Protein AF-A0A967NZQ7-F1 (afdb_monomer)

Radius of gyration: 16.3 Å; Cα contacts (8 Å, |Δi|>4): 61; chains: 1; bounding box: 49×25×42 Å

Nearest PDB structures (foldseek):
  6wv8-assembly1_A  TM=9.043E-01  e=1.732E-02  Pseudotevenvirus RB43
  6wvb-assembly1_A  TM=9.306E-01  e=3.044E-02  Pseudotevenvirus RB43
  6wv3-assembly1_A  TM=8.852E-01  e=4.163E-02  Aequorea victoria

Structure (mmCIF, N/CA/C/O backbone):
data_AF-A0A967NZQ7-F1
#
_entry.id   AF-A0A967NZQ7-F1
#
loop_
_atom_site.group_PDB
_atom_site.id
_atom_site.type_symbol
_atom_site.label_atom_id
_atom_site.label_alt_id
_atom_site.label_comp_id
_atom_site.label_asym_id
_atom_site.label_entity_id
_atom_site.label_seq_id
_atom_site.pdbx_PDB_ins_code
_atom_site.Cartn_x
_atom_site.Cartn_y
_atom_site.Cartn_z
_atom_site.occupancy
_atom_site.B_iso_or_equiv
_atom_site.auth_seq_id
_atom_site.auth_comp_id
_atom_site.auth_asym_id
_atom_site.auth_atom_id
_atom_site.pdbx_PDB_model_num
ATOM 1 N N . MET A 1 1 ? 30.067 1.987 -4.398 1.00 61.28 1 MET A N 1
ATOM 2 C CA . MET A 1 1 ? 28.970 1.009 -4.572 1.00 61.28 1 MET A CA 1
ATOM 3 C C . MET A 1 1 ? 28.840 0.687 -6.060 1.00 61.28 1 MET A C 1
ATOM 5 O O . MET A 1 1 ? 28.811 1.630 -6.838 1.00 61.28 1 MET A O 1
ATOM 9 N N . ARG A 1 2 ? 28.830 -0.588 -6.485 1.00 78.56 2 ARG A N 1
ATOM 10 C CA . ARG A 1 2 ? 28.540 -0.940 -7.894 1.00 78.56 2 ARG A CA 1
ATOM 11 C C . ARG A 1 2 ? 27.019 -0.887 -8.102 1.00 78.56 2 ARG A C 1
ATOM 13 O O . ARG A 1 2 ? 26.320 -1.489 -7.286 1.00 78.56 2 ARG A O 1
ATOM 20 N N . PRO A 1 3 ? 26.502 -0.183 -9.123 1.00 78.44 3 PRO A N 1
ATOM 21 C CA . PRO A 1 3 ? 25.071 -0.182 -9.405 1.00 78.44 3 PRO A CA 1
ATOM 22 C C . PRO A 1 3 ? 24.631 -1.595 -9.809 1.00 78.44 3 PRO A C 1
ATOM 24 O O . PRO A 1 3 ? 25.316 -2.264 -10.585 1.00 78.44 3 PRO A O 1
ATOM 27 N N . LEU A 1 4 ? 23.517 -2.066 -9.244 1.00 78.69 4 LEU A N 1
ATOM 28 C CA . LEU A 1 4 ? 22.906 -3.327 -9.657 1.00 78.69 4 LEU A CA 1
ATOM 29 C C . LEU A 1 4 ? 22.368 -3.202 -11.096 1.00 78.69 4 LEU A C 1
ATOM 31 O O . LEU A 1 4 ? 22.007 -2.102 -11.519 1.00 78.69 4 LEU A O 1
ATOM 35 N N . PRO A 1 5 ? 22.300 -4.307 -11.859 1.00 85.50 5 PRO A N 1
ATOM 36 C CA . PRO A 1 5 ? 21.748 -4.288 -13.209 1.00 85.50 5 PRO A CA 1
ATOM 37 C C . PRO A 1 5 ? 20.270 -3.877 -13.198 1.00 85.50 5 PRO A C 1
ATOM 39 O O . PRO A 1 5 ? 19.516 -4.263 -12.302 1.00 85.50 5 PRO A O 1
ATOM 42 N N . PHE A 1 6 ? 19.854 -3.136 -14.230 1.00 86.19 6 PHE A N 1
ATOM 43 C CA . PHE A 1 6 ? 18.505 -2.569 -14.373 1.00 86.19 6 PHE A CA 1
ATOM 44 C C . PHE A 1 6 ? 17.383 -3.588 -14.116 1.00 86.19 6 PHE A C 1
ATOM 46 O O . PHE A 1 6 ? 16.431 -3.289 -13.401 1.00 86.19 6 PHE A O 1
ATOM 53 N N . GLY A 1 7 ? 17.533 -4.823 -14.608 1.00 87.94 7 GLY A N 1
ATOM 54 C CA . GLY A 1 7 ? 16.537 -5.878 -14.410 1.00 87.94 7 GLY A CA 1
ATOM 55 C C . 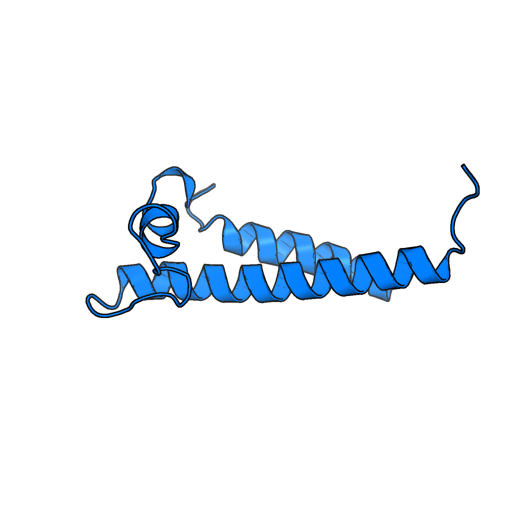GLY A 1 7 ? 16.274 -6.214 -12.939 1.00 87.94 7 GLY A C 1
ATOM 56 O O . GLY A 1 7 ? 15.127 -6.423 -12.560 1.00 87.94 7 GLY A O 1
ATOM 57 N N . VAL A 1 8 ? 17.300 -6.212 -12.080 1.00 89.88 8 VAL A N 1
ATOM 58 C CA . VAL A 1 8 ? 17.116 -6.504 -10.646 1.00 89.88 8 VAL A CA 1
ATOM 59 C C . VAL A 1 8 ? 16.324 -5.390 -9.967 1.00 89.88 8 VAL A C 1
ATOM 61 O O . VAL A 1 8 ? 15.455 -5.673 -9.142 1.00 89.88 8 VAL A O 1
ATOM 64 N N . TYR A 1 9 ? 16.580 -4.133 -10.339 1.00 88.8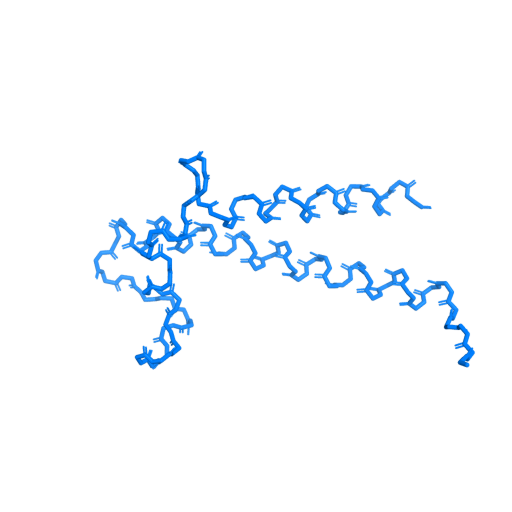1 9 TYR A N 1
ATOM 65 C CA . TYR A 1 9 ? 15.810 -2.998 -9.835 1.00 88.81 9 TYR A CA 1
ATOM 66 C C . TYR A 1 9 ? 14.349 -3.080 -10.288 1.00 88.81 9 TYR A C 1
ATOM 68 O O . TYR A 1 9 ? 13.453 -3.020 -9.449 1.00 88.81 9 TYR A O 1
ATOM 76 N N . PHE A 1 10 ? 14.115 -3.309 -11.584 1.00 92.00 10 PHE A N 1
ATOM 77 C CA . PHE A 1 10 ? 12.773 -3.422 -12.152 1.00 92.00 10 PHE A CA 1
ATOM 78 C C . PHE A 1 10 ? 11.942 -4.504 -11.450 1.00 92.00 10 PHE A C 1
ATOM 80 O O . PHE A 1 10 ? 10.871 -4.214 -10.918 1.00 92.00 10 PHE A O 1
ATOM 87 N N . TRP A 1 11 ? 12.465 -5.730 -11.351 1.00 93.31 11 TRP A N 1
ATOM 88 C CA . TRP A 1 11 ? 11.754 -6.829 -10.692 1.00 93.31 11 TRP A CA 1
ATOM 89 C C . TRP A 1 11 ? 11.516 -6.579 -9.202 1.00 93.31 11 TRP A C 1
ATOM 91 O O . TRP A 1 11 ? 10.439 -6.896 -8.698 1.00 93.31 11 TRP A O 1
ATOM 101 N N . SER A 1 12 ? 12.477 -5.971 -8.499 1.00 94.12 12 SER A N 1
ATOM 102 C CA . SER A 1 12 ? 12.302 -5.621 -7.083 1.00 94.12 12 SER A CA 1
ATOM 103 C C . SER A 1 12 ? 11.152 -4.630 -6.895 1.00 94.12 12 SER A C 1
ATOM 105 O O . SER A 1 12 ? 10.302 -4.825 -6.025 1.00 94.12 12 SER A O 1
ATOM 107 N N . VAL A 1 13 ? 11.086 -3.596 -7.740 1.00 93.81 13 VAL A N 1
ATOM 108 C CA . VAL A 1 13 ? 10.013 -2.595 -7.700 1.00 93.81 13 VAL A CA 1
ATOM 109 C C . VAL A 1 13 ? 8.664 -3.230 -8.035 1.00 93.81 13 VAL A C 1
ATOM 111 O O . VAL A 1 13 ? 7.702 -3.001 -7.301 1.00 93.81 13 VAL A O 1
ATOM 114 N N . VAL A 1 14 ? 8.585 -4.070 -9.072 1.00 95.12 14 VAL A N 1
ATOM 115 C CA . VAL A 1 14 ? 7.351 -4.788 -9.442 1.00 95.12 14 VAL A CA 1
ATOM 116 C C . VAL A 1 14 ? 6.830 -5.624 -8.270 1.00 95.12 14 VAL A C 1
ATOM 118 O O . VAL A 1 14 ? 5.664 -5.492 -7.895 1.00 95.12 14 VAL A O 1
ATOM 121 N N . ILE A 1 15 ? 7.688 -6.439 -7.647 1.00 96.38 15 ILE A N 1
ATOM 122 C CA . ILE A 1 15 ? 7.287 -7.328 -6.546 1.00 96.38 15 ILE A CA 1
ATOM 123 C C . ILE A 1 15 ? 6.800 -6.519 -5.340 1.00 96.38 15 ILE A C 1
ATOM 125 O O . ILE A 1 15 ? 5.719 -6.789 -4.817 1.00 96.38 15 ILE A O 1
ATOM 129 N N . ILE A 1 16 ? 7.560 -5.509 -4.910 1.00 96.12 16 ILE A N 1
ATOM 130 C CA . ILE A 1 16 ? 7.197 -4.696 -3.740 1.00 96.12 16 ILE A CA 1
ATOM 131 C C . ILE A 1 16 ? 5.895 -3.929 -3.998 1.00 96.12 16 ILE A C 1
ATOM 133 O O . ILE A 1 16 ? 5.044 -3.851 -3.111 1.00 96.12 16 ILE A O 1
ATOM 137 N N . THR A 1 17 ? 5.707 -3.410 -5.212 1.00 96.31 17 THR A N 1
ATOM 138 C CA . THR A 1 17 ? 4.492 -2.673 -5.589 1.00 96.31 17 THR A CA 1
ATOM 139 C C . THR A 1 17 ? 3.273 -3.593 -5.606 1.00 96.31 17 THR A C 1
ATOM 141 O O . THR A 1 17 ? 2.236 -3.230 -5.055 1.00 96.31 17 THR A O 1
ATOM 144 N N . LEU A 1 18 ? 3.391 -4.807 -6.160 1.00 96.69 18 LEU A N 1
ATOM 145 C CA . LEU A 1 18 ? 2.313 -5.803 -6.139 1.00 96.69 18 LEU A CA 1
ATOM 146 C C . LEU A 1 18 ? 1.931 -6.202 -4.711 1.00 96.69 18 LEU A C 1
ATOM 148 O O . LEU A 1 18 ? 0.746 -6.232 -4.377 1.00 96.69 18 LEU A O 1
ATOM 152 N N . VAL A 1 19 ? 2.919 -6.467 -3.854 1.00 97.38 19 VAL A N 1
ATOM 153 C CA . VAL A 1 19 ? 2.668 -6.800 -2.445 1.00 97.38 19 VAL A CA 1
ATOM 154 C C . VAL A 1 19 ? 1.975 -5.633 -1.734 1.00 97.38 19 VAL A C 1
ATOM 156 O O . VAL A 1 19 ? 0.958 -5.842 -1.074 1.00 97.38 19 VAL A O 1
ATOM 159 N N . GLY A 1 20 ? 2.462 -4.402 -1.915 1.00 95.81 20 GLY A N 1
ATOM 160 C CA . GLY A 1 20 ? 1.847 -3.199 -1.346 1.00 95.81 20 GLY A CA 1
ATOM 161 C C . GLY A 1 20 ? 0.407 -2.976 -1.817 1.00 95.81 20 GLY A C 1
ATOM 162 O O . GLY A 1 20 ? -0.466 -2.642 -1.010 1.00 95.81 20 GLY A O 1
ATOM 163 N N . PHE A 1 21 ? 0.129 -3.233 -3.097 1.00 96.75 21 PHE A N 1
ATOM 164 C CA . PHE A 1 21 ? -1.213 -3.139 -3.670 1.00 96.75 21 PHE A CA 1
ATOM 165 C C . PHE A 1 21 ? -2.176 -4.154 -3.043 1.00 96.75 21 PHE A C 1
ATOM 167 O O . PHE A 1 21 ? -3.247 -3.775 -2.565 1.00 96.75 21 PHE A O 1
ATOM 174 N N . ILE A 1 22 ? -1.776 -5.428 -2.962 1.00 96.19 22 ILE A N 1
ATOM 175 C CA . ILE A 1 22 ? -2.588 -6.496 -2.356 1.00 96.19 22 ILE A CA 1
ATOM 176 C C . ILE A 1 22 ? -2.877 -6.188 -0.882 1.00 96.19 22 ILE A C 1
ATOM 178 O O . ILE A 1 22 ? -4.023 -6.296 -0.437 1.00 96.19 22 ILE A O 1
ATOM 182 N N . VAL A 1 23 ? -1.860 -5.758 -0.127 1.00 94.69 23 VAL A N 1
ATOM 183 C CA . VAL A 1 23 ? -2.015 -5.376 1.285 1.00 94.69 23 VAL A CA 1
ATOM 184 C C . VAL A 1 23 ? -2.974 -4.193 1.434 1.00 94.69 23 VAL A C 1
ATOM 186 O O . VAL A 1 23 ? -3.824 -4.211 2.322 1.00 94.69 23 VAL A O 1
ATOM 189 N N . SER A 1 24 ? -2.896 -3.195 0.551 1.00 95.06 24 SER A N 1
ATOM 190 C CA . SER A 1 24 ? -3.785 -2.025 0.580 1.00 95.06 24 SER A CA 1
ATOM 191 C C . SER A 1 24 ? -5.245 -2.394 0.300 1.00 95.06 24 SER A C 1
ATOM 193 O O . SER A 1 24 ? -6.149 -1.882 0.967 1.00 95.06 24 SER A O 1
ATOM 195 N N . ILE A 1 25 ? -5.490 -3.325 -0.628 1.00 94.94 25 ILE A N 1
ATOM 196 C CA . ILE A 1 25 ? -6.838 -3.847 -0.900 1.00 94.94 25 ILE A CA 1
ATOM 197 C C . ILE A 1 25 ? -7.367 -4.590 0.325 1.00 94.94 25 ILE A C 1
ATOM 199 O O . ILE A 1 25 ? -8.474 -4.306 0.789 1.00 94.94 25 ILE A O 1
ATOM 203 N N . TYR A 1 26 ? -6.571 -5.510 0.880 1.00 93.88 26 TYR A N 1
ATOM 204 C CA . TYR A 1 26 ? -6.952 -6.255 2.079 1.00 93.88 26 TYR A CA 1
ATOM 205 C C . TYR A 1 26 ? -7.290 -5.305 3.233 1.00 93.88 26 TYR A C 1
ATOM 207 O O . TYR A 1 26 ? -8.332 -5.454 3.875 1.00 93.88 26 TYR A O 1
ATOM 215 N N . LEU A 1 27 ? -6.446 -4.295 3.468 1.00 92.25 27 LEU A N 1
ATOM 216 C CA . LEU A 1 27 ? -6.640 -3.363 4.570 1.00 92.25 27 LEU A CA 1
ATOM 217 C C . LEU A 1 27 ? -7.895 -2.503 4.361 1.00 92.25 27 LEU A C 1
ATOM 219 O O . LEU A 1 27 ? -8.664 -2.334 5.305 1.00 92.25 27 LEU A O 1
ATOM 223 N N . SER A 1 28 ? -8.165 -2.066 3.126 1.00 92.56 28 SER A N 1
ATOM 224 C CA . SER A 1 28 ? -9.409 -1.372 2.760 1.00 92.56 28 SER A CA 1
ATOM 225 C C . SER A 1 28 ? -10.643 -2.203 3.106 1.00 92.56 28 SER A C 1
ATOM 227 O O . SER A 1 28 ? -11.538 -1.720 3.793 1.00 92.56 28 SER A O 1
ATOM 229 N N . VAL A 1 29 ? -10.676 -3.476 2.700 1.00 91.62 29 VAL A N 1
ATOM 230 C CA . VAL A 1 29 ? -11.801 -4.374 3.010 1.00 91.62 29 VAL A CA 1
ATOM 231 C C . VAL A 1 29 ? -11.919 -4.599 4.517 1.00 91.62 29 VAL A C 1
ATOM 233 O O . VAL A 1 29 ? -13.016 -4.520 5.067 1.00 91.62 29 VAL A O 1
ATOM 236 N N . SER A 1 30 ? -10.800 -4.853 5.198 1.00 91.44 30 SER A N 1
ATOM 237 C CA . SER A 1 30 ? -10.792 -5.109 6.639 1.00 91.44 30 SER A CA 1
ATOM 238 C C . SER A 1 30 ? -11.303 -3.913 7.448 1.00 91.44 30 SER A C 1
ATOM 240 O O . SER A 1 30 ? -12.059 -4.124 8.393 1.00 91.44 30 SER A O 1
ATOM 242 N N . HIS A 1 31 ? -10.987 -2.680 7.025 1.00 91.44 31 HIS A N 1
ATOM 243 C CA . HIS A 1 31 ? -11.487 -1.443 7.628 1.00 91.44 31 HIS A CA 1
ATOM 244 C C . HIS A 1 31 ? -13.016 -1.469 7.669 1.00 91.44 31 HIS A C 1
ATOM 246 O O . HIS A 1 31 ? -13.594 -1.503 8.750 1.00 91.44 31 HIS A O 1
ATOM 252 N N . TYR A 1 32 ? -13.681 -1.647 6.523 1.00 90.00 32 TYR A N 1
ATOM 253 C CA . TYR A 1 32 ? -15.146 -1.742 6.469 1.00 90.00 32 TYR A CA 1
ATOM 254 C C . TYR A 1 32 ? -15.721 -2.931 7.253 1.00 90.00 32 TYR A C 1
ATOM 256 O O . TYR A 1 32 ? -16.777 -2.812 7.879 1.00 90.00 32 TYR A O 1
ATOM 264 N N . ARG A 1 33 ? -15.054 -4.092 7.235 1.00 89.50 33 ARG A N 1
ATOM 265 C CA . ARG A 1 33 ? -15.530 -5.304 7.929 1.00 89.50 33 ARG A CA 1
ATOM 266 C C . ARG A 1 33 ? -15.523 -5.140 9.444 1.00 89.50 33 ARG A C 1
ATOM 268 O O . ARG A 1 33 ? -16.461 -5.594 10.091 1.00 89.50 33 ARG A O 1
ATOM 275 N N . VAL A 1 34 ? -14.525 -4.449 9.988 1.00 89.56 34 VAL A N 1
ATOM 276 C CA . VAL A 1 34 ? -14.445 -4.130 11.419 1.00 89.56 34 VAL A CA 1
ATOM 277 C C . VAL A 1 34 ? -15.606 -3.229 11.858 1.00 89.56 34 VAL A C 1
ATOM 279 O O . VAL A 1 34 ? -16.167 -3.453 12.926 1.00 89.56 34 VAL A O 1
ATOM 282 N N . TYR A 1 35 ? -16.026 -2.266 11.030 1.00 86.50 35 TYR A N 1
ATOM 283 C CA . TYR A 1 35 ? -17.173 -1.401 11.351 1.00 86.50 35 TYR A CA 1
ATOM 284 C C . TYR A 1 35 ? -18.538 -2.082 11.173 1.00 86.50 35 TYR A C 1
ATOM 286 O O . TYR A 1 35 ? -19.510 -1.675 11.805 1.00 86.50 35 TYR A O 1
ATOM 294 N N . THR A 1 36 ? -18.639 -3.096 10.311 1.00 88.38 36 THR A N 1
ATOM 295 C CA . THR A 1 36 ? -19.923 -3.730 9.949 1.00 88.38 36 THR A CA 1
ATOM 296 C C . THR A 1 36 ? -20.205 -5.028 10.702 1.00 88.38 36 TH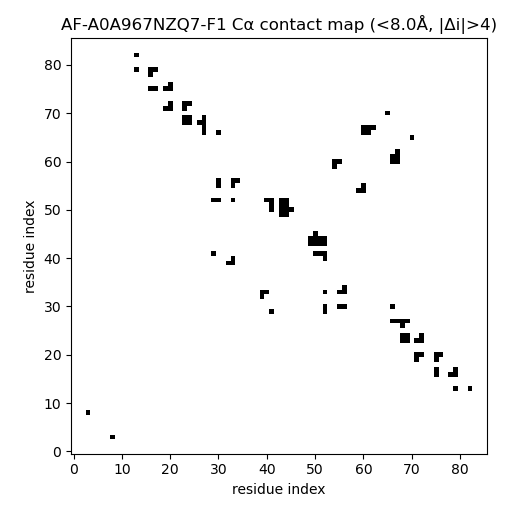R A C 1
ATOM 298 O O . THR A 1 36 ? -21.368 -5.367 10.919 1.00 88.38 36 THR A O 1
ATOM 301 N N . HIS A 1 37 ? -19.172 -5.756 11.132 1.00 83.19 37 HIS A N 1
ATOM 302 C CA . HIS A 1 37 ? -19.310 -7.048 11.800 1.00 83.19 37 HIS A CA 1
ATOM 303 C C . HIS A 1 37 ? -18.638 -7.042 13.175 1.00 83.19 37 HIS A C 1
ATOM 305 O O . HIS A 1 37 ? -17.423 -7.170 13.292 1.00 83.19 37 HIS A O 1
ATOM 311 N N . ILE A 1 38 ? -19.451 -7.024 14.233 1.00 77.25 38 ILE A N 1
ATOM 312 C CA . ILE A 1 38 ? -19.004 -7.031 15.640 1.00 77.25 38 ILE A CA 1
ATOM 313 C C . ILE A 1 38 ? -18.134 -8.240 16.041 1.00 77.25 38 ILE A C 1
ATOM 315 O O . ILE A 1 38 ? -17.392 -8.163 17.014 1.00 77.25 38 ILE A O 1
ATOM 319 N N . GLY A 1 39 ? -18.221 -9.358 15.310 1.00 81.94 39 GLY A N 1
ATOM 320 C CA . GLY A 1 39 ? -17.430 -10.572 15.553 1.00 81.94 39 GLY A CA 1
ATOM 321 C C . GLY A 1 39 ? -16.208 -10.730 14.643 1.00 81.94 39 GLY A C 1
ATOM 322 O O . GLY A 1 39 ? -15.517 -11.743 14.732 1.00 81.94 39 GLY A O 1
ATOM 323 N N . TYR A 1 40 ? -15.955 -9.781 13.738 1.00 85.31 40 TYR A N 1
ATOM 324 C CA . TYR A 1 40 ? -14.827 -9.869 12.818 1.00 85.31 40 TYR A CA 1
ATOM 325 C C . TYR A 1 40 ? -13.502 -9.606 13.546 1.00 85.31 40 TYR A C 1
ATOM 327 O O . TYR A 1 40 ? -13.389 -8.701 14.370 1.00 85.31 40 TYR A O 1
ATOM 335 N N . LYS A 1 41 ? -12.494 -10.415 13.219 1.00 84.56 41 LYS A N 1
ATOM 336 C CA . LYS A 1 41 ? -11.113 -10.278 13.682 1.00 84.56 41 LYS A CA 1
ATOM 337 C C . LYS A 1 41 ? -10.204 -10.354 12.470 1.00 84.56 41 LYS A C 1
ATOM 339 O O . LYS A 1 41 ? -10.256 -11.336 11.727 1.00 84.56 41 LYS A O 1
ATOM 344 N N . SER A 1 42 ? -9.365 -9.344 12.271 1.00 86.25 42 SER A N 1
ATOM 345 C CA . SER A 1 42 ? -8.334 -9.415 11.232 1.00 86.25 42 SER A CA 1
ATOM 346 C C . SER A 1 42 ? -7.275 -10.460 11.583 1.00 86.25 42 SER A C 1
ATOM 348 O O . SER A 1 42 ? -6.992 -10.688 12.757 1.00 86.25 42 SER A O 1
ATOM 350 N N . PHE A 1 43 ? -6.588 -11.025 10.583 1.00 86.62 43 PHE A N 1
ATOM 351 C CA . PHE A 1 43 ? -5.473 -11.959 10.835 1.00 86.62 43 PHE A CA 1
ATOM 352 C C . PHE A 1 43 ? -4.360 -11.331 11.698 1.00 86.62 43 PHE A C 1
ATOM 354 O O . PHE A 1 43 ? -3.680 -12.007 12.459 1.00 86.62 43 PHE A O 1
ATOM 361 N N . CYS A 1 44 ? -4.179 -10.016 11.557 1.00 84.75 44 CYS A N 1
ATOM 362 C CA . CYS A 1 44 ? -3.189 -9.212 12.261 1.00 84.75 44 CYS A CA 1
ATOM 363 C C . CYS A 1 44 ? -3.638 -8.832 13.686 1.00 84.75 44 CYS A C 1
ATOM 365 O O . CYS A 1 44 ? -2.864 -8.246 14.436 1.00 84.75 44 CYS A O 1
ATOM 367 N N . ALA A 1 45 ? -4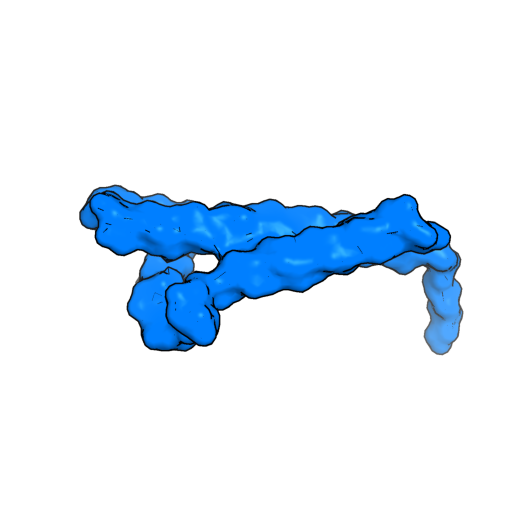.861 -9.172 14.104 1.00 88.06 45 ALA A N 1
ATOM 368 C CA . ALA A 1 45 ? -5.346 -8.964 15.469 1.00 88.06 45 ALA A CA 1
ATOM 369 C C . ALA A 1 45 ? -4.827 -10.053 16.432 1.00 88.06 45 ALA A C 1
ATOM 371 O O . ALA A 1 45 ? -5.606 -10.774 17.053 1.00 88.06 45 ALA A O 1
ATOM 372 N N . ILE A 1 46 ? -3.499 -10.184 16.534 1.00 89.75 46 ILE A N 1
ATOM 373 C CA . ILE A 1 46 ? -2.814 -11.268 17.263 1.00 89.75 46 ILE A CA 1
ATOM 374 C C . ILE A 1 46 ? -2.699 -10.943 18.756 1.00 89.75 46 ILE A C 1
ATOM 376 O O . ILE A 1 46 ? -2.863 -11.811 19.611 1.00 89.75 46 ILE A O 1
ATOM 380 N N . SER A 1 47 ? -2.387 -9.690 19.089 1.00 88.25 47 SER A N 1
ATOM 381 C CA . SER A 1 47 ? -2.161 -9.255 20.471 1.00 88.25 47 SER A CA 1
ATOM 382 C C . SER A 1 47 ? -2.684 -7.839 20.692 1.00 88.25 47 SER A C 1
ATOM 384 O O . SER A 1 47 ? -3.097 -7.170 19.754 1.00 88.25 47 SER A O 1
ATOM 386 N N . ARG A 1 48 ? -2.654 -7.331 21.931 1.00 81.56 48 ARG A N 1
ATOM 387 C CA . ARG A 1 48 ? -3.029 -5.928 22.193 1.00 81.56 48 ARG A CA 1
ATOM 388 C C . ARG A 1 48 ? -2.074 -4.915 21.556 1.00 81.56 48 ARG A C 1
ATOM 390 O O . ARG A 1 48 ? -2.518 -3.831 21.204 1.00 81.56 48 ARG A O 1
ATOM 397 N N . ALA A 1 49 ? -0.794 -5.266 21.414 1.00 86.88 49 ALA A N 1
ATOM 398 C CA . ALA A 1 49 ? 0.213 -4.394 20.810 1.00 86.88 49 ALA A CA 1
ATOM 399 C C . ALA A 1 49 ? 0.202 -4.463 19.274 1.00 86.88 49 ALA A C 1
ATOM 401 O O . ALA A 1 49 ? 0.463 -3.465 18.611 1.00 86.88 49 ALA A O 1
ATOM 402 N N . ILE A 1 50 ? -0.124 -5.629 18.708 1.00 86.50 50 ILE A N 1
ATOM 403 C CA . ILE A 1 50 ? -0.210 -5.859 17.262 1.00 86.50 50 ILE A CA 1
ATOM 404 C C . ILE A 1 50 ? -1.668 -6.174 16.946 1.00 86.50 50 ILE A C 1
ATOM 406 O O . ILE A 1 50 ? -2.087 -7.332 17.023 1.00 86.50 50 ILE A O 1
ATOM 410 N N . ASN A 1 51 ? -2.441 -5.119 16.669 1.00 90.06 51 ASN A N 1
ATOM 411 C CA . ASN A 1 51 ? -3.854 -5.232 16.336 1.00 90.06 51 ASN A CA 1
ATOM 412 C C . ASN A 1 51 ? -4.269 -4.273 15.215 1.00 90.06 51 ASN A C 1
ATOM 414 O O . ASN A 1 51 ? -4.520 -3.087 15.449 1.00 90.06 51 ASN A O 1
ATOM 418 N N . CYS A 1 52 ? -4.397 -4.814 14.003 1.00 88.25 52 CYS A N 1
ATOM 419 C CA . CYS A 1 52 ? -4.868 -4.050 12.850 1.00 88.25 52 CYS A CA 1
ATOM 420 C C . CYS A 1 52 ? -6.300 -3.521 13.019 1.00 88.25 52 CYS A C 1
ATOM 422 O O . CYS A 1 52 ? -6.612 -2.485 12.435 1.0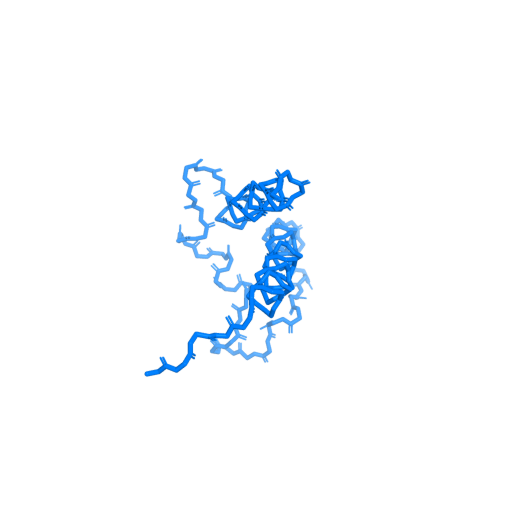0 88.25 52 CYS A O 1
ATOM 424 N N . ASP A 1 53 ? -7.150 -4.166 13.826 1.00 89.31 53 ASP A N 1
ATOM 425 C CA . ASP A 1 53 ? -8.523 -3.700 14.058 1.00 89.31 53 ASP A CA 1
ATOM 426 C C . ASP A 1 53 ? -8.516 -2.386 14.849 1.00 89.31 53 ASP A C 1
ATOM 428 O O . ASP A 1 53 ? -9.261 -1.464 14.524 1.00 89.31 53 ASP A O 1
ATOM 432 N N . THR A 1 54 ? -7.642 -2.273 15.858 1.00 88.50 54 THR A N 1
ATOM 433 C CA . THR A 1 54 ? -7.483 -1.049 16.660 1.00 88.50 54 THR A CA 1
ATOM 434 C C . THR A 1 54 ? -6.914 0.091 15.819 1.00 88.50 54 THR A C 1
ATOM 436 O O . THR A 1 54 ? -7.399 1.217 15.893 1.00 88.50 54 THR A O 1
ATOM 439 N N . VAL A 1 55 ? -5.904 -0.195 14.991 1.00 90.44 55 VAL A N 1
ATOM 440 C CA . VAL A 1 55 ? -5.301 0.809 14.099 1.00 90.44 55 VAL A CA 1
ATOM 441 C C . VAL A 1 55 ? -6.319 1.289 13.064 1.00 90.44 55 VAL A C 1
ATOM 443 O O . VAL A 1 55 ? -6.453 2.495 12.858 1.00 90.44 55 VAL A O 1
ATOM 446 N N . SER A 1 56 ? -7.087 0.369 12.475 1.00 89.88 56 SER A N 1
ATOM 447 C CA . SER A 1 56 ? -8.131 0.686 11.491 1.00 89.88 56 SER A CA 1
ATOM 448 C C . SER A 1 56 ? -9.306 1.456 12.089 1.00 89.88 56 SER A C 1
ATOM 450 O O . SER A 1 56 ? -9.990 2.153 11.361 1.00 89.88 56 SER A O 1
ATOM 452 N N . GLN A 1 57 ? -9.536 1.368 13.400 1.00 89.00 57 GLN A N 1
ATOM 453 C CA . GLN A 1 57 ? -10.565 2.157 14.084 1.00 89.00 57 GLN A CA 1
ATOM 454 C C . GLN A 1 57 ? -10.065 3.508 14.606 1.00 89.00 57 GLN A C 1
ATOM 456 O O . GLN A 1 57 ? -10.854 4.311 15.102 1.00 89.00 57 GLN A O 1
ATOM 461 N N . SER A 1 58 ? -8.761 3.776 14.520 1.00 91.50 58 SER A N 1
ATOM 462 C CA . SER A 1 58 ? -8.190 5.037 14.990 1.00 91.50 58 SER A CA 1
ATOM 463 C C . SER A 1 58 ? -8.567 6.207 14.078 1.00 91.50 58 SER A C 1
ATOM 465 O O . SER A 1 58 ? -8.773 6.036 12.875 1.00 91.50 58 SER A O 1
ATOM 467 N N . THR A 1 59 ? -8.574 7.426 14.619 1.00 87.81 59 THR A N 1
ATOM 468 C CA . THR A 1 59 ? -8.852 8.654 13.853 1.00 87.81 59 THR A CA 1
ATOM 469 C C . THR A 1 59 ? -7.862 8.877 12.703 1.00 87.81 59 THR A C 1
ATOM 471 O O . THR A 1 59 ? -8.212 9.480 11.696 1.00 87.81 59 THR A O 1
ATOM 474 N N . TYR A 1 60 ? -6.640 8.344 12.812 1.00 89.88 60 TYR A N 1
ATOM 475 C CA . TYR A 1 60 ? -5.606 8.439 11.775 1.00 89.88 60 TYR A CA 1
ATOM 476 C C . TYR A 1 60 ? -5.846 7.506 10.579 1.00 89.88 60 TYR A C 1
ATOM 478 O O . TYR A 1 60 ? -5.160 7.619 9.568 1.00 89.88 60 TYR A O 1
ATOM 486 N N . SER A 1 61 ? -6.797 6.573 10.682 1.00 89.88 61 SER A N 1
ATOM 487 C CA . SER A 1 61 ? -7.117 5.618 9.614 1.00 89.88 61 SER A CA 1
ATOM 488 C C . SER A 1 61 ? -7.970 6.212 8.490 1.00 89.88 61 SER A C 1
ATOM 490 O O . SER A 1 61 ? -8.161 5.557 7.463 1.00 89.88 61 SER A O 1
ATOM 492 N N . ILE A 1 62 ? -8.467 7.441 8.663 1.00 92.94 62 ILE A N 1
ATOM 493 C CA . ILE A 1 62 ? -9.303 8.153 7.697 1.00 92.94 62 ILE A CA 1
ATOM 494 C C . ILE A 1 62 ? -8.571 9.420 7.261 1.00 92.94 62 ILE A C 1
ATOM 496 O O . ILE A 1 62 ? -8.165 10.241 8.081 1.00 92.94 62 ILE A O 1
ATOM 500 N N . PHE A 1 63 ? -8.443 9.596 5.953 1.00 94.00 63 PHE A N 1
ATOM 501 C CA . PHE A 1 63 ? -7.889 10.787 5.333 1.00 94.00 63 PHE A CA 1
ATOM 502 C C . PHE A 1 63 ? -8.824 11.266 4.222 1.00 94.00 63 PHE A C 1
ATOM 504 O O . PHE A 1 63 ? -9.218 10.482 3.359 1.00 94.00 63 PHE A O 1
ATOM 511 N N . LEU A 1 64 ? -9.196 12.551 4.256 1.00 91.56 64 LEU A N 1
ATOM 512 C CA . LEU A 1 64 ? -10.165 13.152 3.324 1.00 91.56 64 LEU A CA 1
ATOM 513 C C . LEU A 1 64 ? -11.479 12.349 3.227 1.00 91.56 64 LEU A C 1
ATOM 515 O O . LEU A 1 64 ? -11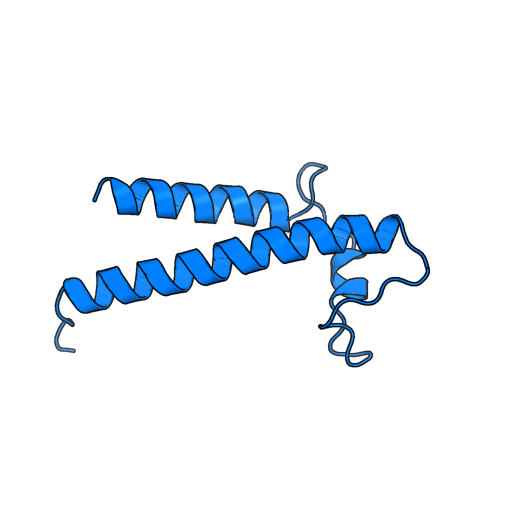.970 12.065 2.138 1.00 91.56 64 LEU A O 1
ATOM 519 N N . SER A 1 65 ? -12.030 11.952 4.379 1.00 90.00 65 SER A N 1
ATOM 520 C CA . SER A 1 65 ? -13.273 11.164 4.492 1.00 90.00 65 SER A CA 1
ATOM 521 C C . SER A 1 65 ? -13.230 9.760 3.870 1.00 90.00 65 SER A C 1
ATOM 523 O O . SER A 1 65 ? -14.263 9.097 3.795 1.00 90.00 65 SER A O 1
ATOM 525 N N . LEU A 1 66 ? -12.053 9.278 3.464 1.00 90.94 66 LEU A N 1
ATOM 526 C CA . LEU A 1 66 ? -11.843 7.926 2.951 1.00 90.94 66 LEU A CA 1
ATOM 527 C C . LEU A 1 66 ? -10.790 7.186 3.786 1.00 90.94 66 LEU A C 1
ATOM 529 O O . LEU A 1 66 ? -9.879 7.820 4.322 1.00 90.94 66 LEU A O 1
ATOM 533 N N . PRO A 1 67 ? -10.858 5.850 3.899 1.00 92.00 67 PRO A N 1
ATOM 534 C CA . PRO A 1 67 ? -9.817 5.091 4.576 1.00 92.00 67 PRO A CA 1
ATOM 535 C C . PRO A 1 67 ? -8.456 5.298 3.899 1.00 92.00 67 PRO A C 1
ATOM 537 O O . PRO A 1 67 ? -8.337 5.190 2.678 1.00 92.00 67 PRO A O 1
ATOM 540 N N . VAL A 1 68 ? -7.405 5.526 4.687 1.00 94.62 68 VAL A N 1
ATOM 541 C CA . VAL A 1 68 ? -6.007 5.600 4.217 1.00 94.62 68 VAL A CA 1
ATOM 542 C C . VAL A 1 68 ? -5.622 4.461 3.252 1.00 94.62 68 VAL A C 1
ATOM 544 O O . VAL A 1 68 ? -5.013 4.751 2.221 1.00 94.62 68 VAL A O 1
ATOM 547 N N . PRO A 1 69 ? -5.983 3.183 3.487 1.00 93.38 69 PRO A N 1
ATOM 548 C CA . PRO A 1 69 ? -5.633 2.116 2.547 1.00 93.38 69 PRO A CA 1
ATOM 549 C C . PRO A 1 69 ? -6.256 2.243 1.147 1.00 93.38 69 PRO A C 1
ATOM 551 O O . PRO A 1 69 ? -5.686 1.706 0.195 1.00 93.38 69 PRO A O 1
ATOM 554 N N . VAL A 1 70 ? -7.346 3.001 0.974 1.00 94.50 70 VAL A N 1
ATOM 555 C CA . VAL A 1 70 ? -7.897 3.311 -0.360 1.00 94.50 70 VAL A CA 1
ATOM 556 C C . VAL A 1 70 ? -6.918 4.185 -1.144 1.00 94.50 70 VAL A C 1
ATOM 558 O O . VAL A 1 70 ? -6.646 3.921 -2.314 1.00 94.50 70 VAL A O 1
ATOM 561 N N . TRP A 1 71 ? -6.307 5.171 -0.484 1.00 95.88 71 TRP A N 1
ATOM 562 C CA . TRP A 1 71 ? -5.249 5.994 -1.073 1.00 95.88 71 TRP A CA 1
ATOM 563 C C . TRP A 1 71 ? -4.010 5.165 -1.426 1.00 95.88 71 TRP A C 1
ATOM 565 O O . TRP A 1 71 ? -3.414 5.370 -2.483 1.00 95.88 71 TRP A O 1
ATOM 575 N N . GLY A 1 72 ? -3.672 4.175 -0.593 1.00 94.75 72 GLY A N 1
ATOM 576 C CA . GLY A 1 72 ? -2.637 3.185 -0.903 1.00 94.75 72 GLY A CA 1
ATOM 577 C C . GLY A 1 72 ? -2.931 2.418 -2.196 1.00 94.75 72 GLY A C 1
ATOM 578 O O . GLY A 1 72 ? -2.058 2.310 -3.055 1.00 94.75 72 GLY A O 1
ATOM 579 N N . CYS A 1 73 ? -4.173 1.961 -2.390 1.00 95.81 73 CYS A N 1
ATOM 580 C CA . CYS A 1 73 ? -4.584 1.280 -3.624 1.00 95.81 73 CYS A CA 1
ATOM 581 C C . CYS A 1 73 ? -4.389 2.171 -4.859 1.00 95.81 73 CYS A C 1
ATOM 583 O O . CYS A 1 73 ? -3.867 1.703 -5.869 1.00 95.81 73 CYS A O 1
ATOM 585 N N . ILE A 1 74 ? -4.762 3.452 -4.770 1.00 96.4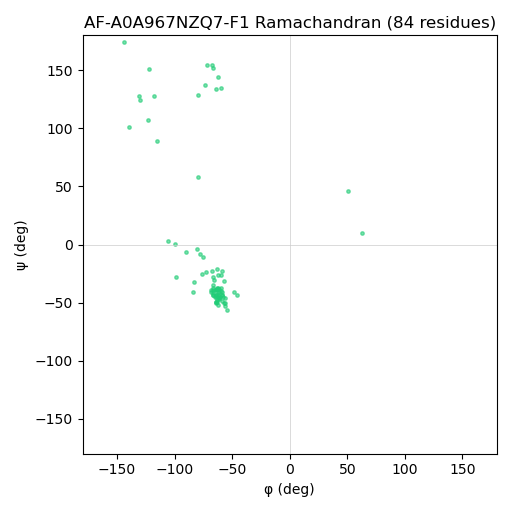4 74 ILE A N 1
ATOM 586 C CA . ILE A 1 74 ? -4.583 4.420 -5.863 1.00 96.44 74 ILE A CA 1
ATOM 587 C C . ILE A 1 74 ? -3.092 4.610 -6.171 1.00 96.44 74 ILE A C 1
ATOM 589 O O . ILE A 1 74 ? -2.690 4.526 -7.330 1.00 96.44 74 ILE A O 1
ATOM 593 N N . GLY A 1 75 ? -2.262 4.818 -5.144 1.00 96.00 75 GLY A N 1
ATOM 594 C CA . GLY A 1 75 ? -0.823 5.036 -5.306 1.00 96.00 75 GLY A CA 1
ATOM 595 C C . GLY A 1 75 ? -0.102 3.837 -5.922 1.00 96.00 75 GLY A C 1
ATOM 596 O O . GLY A 1 75 ? 0.579 3.980 -6.937 1.00 96.00 75 GLY A O 1
ATOM 597 N N . TYR A 1 76 ? -0.285 2.638 -5.362 1.00 96.31 76 TYR A N 1
ATOM 598 C CA . TYR A 1 76 ? 0.327 1.426 -5.915 1.00 96.31 76 TYR A CA 1
ATOM 599 C C . TYR A 1 76 ? -0.237 1.066 -7.296 1.00 96.31 76 TYR A C 1
ATOM 601 O O . TYR A 1 76 ? 0.516 0.616 -8.158 1.00 96.31 76 TYR A O 1
ATOM 609 N N . GLY A 1 77 ? -1.530 1.311 -7.539 1.00 95.88 77 GLY A N 1
ATOM 610 C CA . GLY A 1 77 ? -2.145 1.135 -8.854 1.00 95.88 77 GLY A CA 1
ATOM 611 C C . GLY A 1 77 ? -1.536 2.056 -9.914 1.00 95.88 77 GLY A C 1
ATOM 612 O O . GLY A 1 77 ? -1.243 1.607 -11.020 1.00 95.88 77 GLY A O 1
ATOM 613 N N . PHE A 1 78 ? -1.266 3.316 -9.565 1.00 96.62 78 PHE A N 1
ATOM 614 C CA . PHE A 1 78 ? -0.579 4.257 -10.450 1.00 96.62 78 PHE A CA 1
ATOM 615 C C . PHE A 1 78 ? 0.856 3.811 -10.762 1.00 96.62 78 PHE A C 1
ATOM 617 O O . PHE A 1 78 ? 1.260 3.820 -11.922 1.00 96.62 78 PHE A O 1
ATOM 624 N N . VAL A 1 79 ? 1.611 3.350 -9.759 1.00 95.06 79 VAL A N 1
ATOM 625 C CA . VAL A 1 79 ? 2.970 2.827 -9.977 1.00 95.06 79 VAL A CA 1
ATOM 626 C C . VAL A 1 79 ? 2.951 1.587 -10.875 1.00 95.06 79 VAL A C 1
ATOM 628 O O . VAL A 1 79 ? 3.760 1.503 -11.795 1.00 95.06 79 VAL A O 1
ATOM 631 N N . LEU A 1 80 ? 2.015 0.652 -10.667 1.00 94.69 80 LEU A N 1
ATOM 632 C CA . LEU A 1 80 ? 1.840 -0.505 -11.555 1.00 94.69 80 LEU A CA 1
ATOM 633 C C . LEU A 1 80 ? 1.541 -0.074 -12.990 1.00 94.69 80 LEU A C 1
ATOM 635 O O . LEU A 1 80 ? 2.135 -0.618 -13.915 1.00 94.69 80 LEU A O 1
ATOM 639 N N . LEU A 1 81 ? 0.673 0.922 -13.176 1.00 95.38 81 LEU A N 1
ATOM 640 C CA . LEU A 1 81 ? 0.383 1.474 -14.495 1.0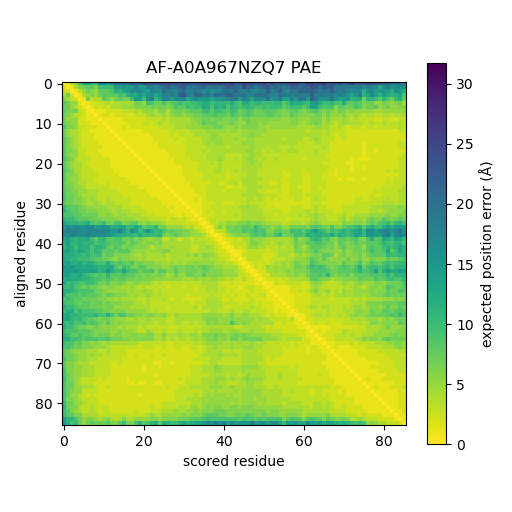0 95.38 81 LEU A CA 1
ATOM 641 C C . LEU A 1 81 ? 1.653 2.028 -15.152 1.00 95.38 81 LEU A C 1
ATOM 643 O O . LEU A 1 81 ? 1.946 1.676 -16.289 1.00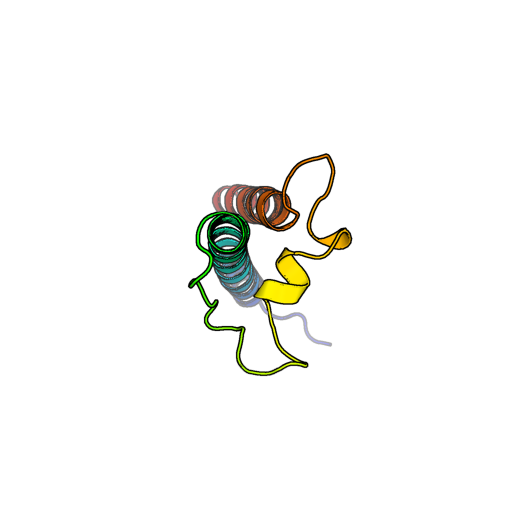 95.38 81 LEU A O 1
ATOM 647 N N . CYS A 1 82 ? 2.442 2.831 -14.434 1.00 94.88 82 CYS A N 1
ATOM 648 C CA . CYS A 1 82 ? 3.717 3.338 -14.942 1.00 94.88 82 CYS A CA 1
ATOM 649 C C . CYS A 1 82 ? 4.687 2.209 -15.314 1.00 94.88 82 CYS A C 1
ATOM 651 O O . CYS A 1 82 ? 5.334 2.300 -16.350 1.00 94.88 82 CYS A O 1
ATOM 653 N N . LEU A 1 83 ? 4.767 1.142 -14.510 1.00 93.00 83 LEU A N 1
ATOM 654 C CA . LEU A 1 83 ? 5.628 -0.015 -14.784 1.00 93.00 83 LEU A CA 1
ATOM 655 C C . LEU A 1 83 ? 5.194 -0.811 -16.022 1.00 93.00 83 LEU A C 1
ATOM 657 O O . LEU A 1 83 ? 6.041 -1.430 -16.653 1.00 93.00 83 LEU A O 1
ATOM 661 N N . LEU A 1 84 ? 3.905 -0.807 -16.375 1.00 90.50 84 LEU A N 1
ATOM 662 C CA . LEU A 1 84 ? 3.406 -1.450 -17.598 1.00 90.50 84 LEU A CA 1
ATOM 663 C C . LEU A 1 84 ? 3.792 -0.684 -18.873 1.00 90.50 84 LEU A C 1
ATOM 665 O O . LEU A 1 84 ? 3.818 -1.278 -19.948 1.00 90.50 84 LEU A O 1
ATOM 669 N N . PHE A 1 85 ? 4.065 0.619 -18.757 1.00 89.62 85 PHE A N 1
ATOM 670 C CA . PHE A 1 85 ? 4.456 1.494 -19.868 1.00 89.62 85 PHE A CA 1
ATOM 671 C C . PHE A 1 85 ? 5.952 1.861 -19.870 1.00 89.62 85 PHE A C 1
ATOM 673 O O . PHE A 1 85 ? 6.364 2.667 -20.705 1.00 89.62 85 PHE A O 1
ATOM 680 N N . ALA A 1 86 ? 6.740 1.314 -18.938 1.00 82.00 86 ALA A N 1
ATOM 681 C CA . ALA A 1 86 ? 8.184 1.532 -18.809 1.00 82.00 86 ALA A CA 1
ATOM 682 C C . ALA A 1 86 ? 8.986 0.473 -19.576 1.00 82.00 86 ALA A C 1
ATOM 684 O O . ALA A 1 86 ? 10.031 0.852 -20.152 1.00 82.00 86 ALA A O 1
#

pLDDT: mean 90.34, std 5.72, range [61.28, 97.38]

Solvent-accessible surface area (backbone atoms only — not comparable to full-atom values): 4974 Å² total; per-residue (Å²): 134,84,83,76,60,68,68,62,56,52,53,51,51,53,52,53,37,52,52,50,27,54,51,14,49,52,47,40,52,48,42,55,41,55,79,73,33,95,85,59,75,53,92,56,49,75,46,94,90,45,31,53,57,61,53,50,70,35,79,83,30,49,50,96,93,35,52,44,32,53,56,42,32,53,54,30,49,50,51,52,54,52,62,75,75,106

Sequence (86 aa):
MRPLPFGVYFWSVVIITLVGFIVSIYLSVSHYRVYTHIGYKSFCAISRAINCDTVSQSTYSIFLSLPVPVWGCIGYGFVLLCLLFA

Mean predicted aligned error: 5.09 Å

Foldseek 3Di:
DDDDDPVVVLVVLVVVLVVLLVVLVVLLVLLVCLVVPVPDADPQCPDPVGGSSVVSPDPVQDDPNGGPSVVSNVVSVVVVVVSVVD

Secondary structure (DSSP, 8-state):
-PPPPHHHHHHHHHHHHHHHHHHHHHHHHHHHHHHH-TT---TT--SSSS-HHHHHTSGGGEETTEEHHHHHHHHHHHHHHHHH--